Protein AF-A0A418SLE8-F1 (afdb_monomer)

Mean predicted aligned error: 13.44 Å

Foldseek 3Di:
DDDDDPVRVDDDDPDDDDDPVNVVVVVVVVVVVVVVVVVVVVVVVVVVVVVVVVVVDDPPPPPPPDDDDD

Organism: NCBI:txid1537215

Solvent-accessible surface area (backbone atoms only — not comparable to full-atom values): 4577 Å² total; per-residue (Å²): 132,86,84,76,44,92,87,61,69,60,87,85,64,100,58,88,75,79,49,76,67,54,52,50,52,52,52,54,50,50,56,53,49,56,54,49,50,54,52,50,52,51,50,52,52,53,51,51,54,49,51,53,47,54,72,70,45,73,83,76,78,74,75,75,74,78,80,78,83,131

Radius of gyration: 30.83 Å; Cα contacts (8 Å, |Δi|>4): 2; chains: 1; bounding box: 68×52×69 Å

Secondary structure (DSSP, 8-state):
-PPP-TTTSS---SSPPPPHHHHHHHHHHHHHHHHHHHHHHHHHHHHHHHHHHHHHS-------PPPPP-

Structure (mmCIF, N/CA/C/O backbone):
data_AF-A0A418SLE8-F1
#
_entry.id   AF-A0A418SLE8-F1
#
loop_
_atom_site.group_PDB
_atom_site.id
_atom_site.type_symbol
_atom_site.label_atom_id
_atom_site.label_alt_id
_atom_site.label_comp_id
_atom_site.label_asym_id
_atom_site.label_entity_id
_atom_site.label_seq_id
_atom_site.pdbx_PDB_ins_code
_atom_site.Cartn_x
_atom_site.Cartn_y
_atom_site.Cartn_z
_atom_site.occ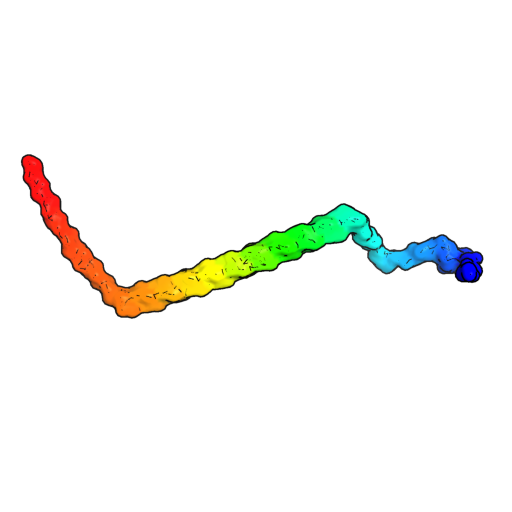upancy
_atom_site.B_iso_or_equiv
_atom_site.auth_seq_id
_atom_site.auth_comp_id
_atom_site.auth_asym_id
_atom_site.auth_atom_id
_atom_site.pdbx_PDB_model_num
ATOM 1 N N . MET A 1 1 ? -32.028 -17.141 25.063 1.00 59.75 1 MET A N 1
ATOM 2 C CA . MET A 1 1 ? -31.243 -16.327 26.018 1.00 59.75 1 MET A CA 1
ATOM 3 C C . MET A 1 1 ? -30.239 -17.248 26.684 1.00 59.75 1 MET A C 1
ATOM 5 O O . MET A 1 1 ? -30.667 -18.222 27.287 1.00 59.75 1 MET A O 1
ATOM 9 N N . ALA A 1 2 ? -28.936 -17.037 26.493 1.00 77.69 2 ALA A N 1
ATOM 10 C CA . ALA A 1 2 ? -27.931 -17.900 27.115 1.00 77.69 2 ALA A CA 1
ATOM 11 C C . ALA A 1 2 ? -27.920 -17.676 28.636 1.00 77.69 2 ALA A C 1
ATOM 13 O O . ALA A 1 2 ? -27.899 -16.534 29.092 1.00 77.69 2 ALA A O 1
ATOM 14 N N . THR A 1 3 ? -27.947 -18.754 29.417 1.00 82.75 3 THR A N 1
ATOM 15 C CA . THR A 1 3 ? -27.839 -18.696 30.878 1.00 82.75 3 THR A CA 1
ATOM 16 C C . THR A 1 3 ? -26.410 -18.322 31.271 1.00 82.75 3 THR A C 1
ATOM 18 O O . THR A 1 3 ? -25.469 -19.060 30.972 1.00 82.75 3 THR A O 1
ATOM 21 N N . LEU A 1 4 ? -26.237 -17.171 31.925 1.00 83.00 4 LEU A N 1
ATOM 22 C CA . LEU A 1 4 ? -24.937 -16.697 32.399 1.00 83.00 4 LEU A CA 1
ATOM 23 C C . LEU A 1 4 ? -24.573 -17.407 33.709 1.00 83.00 4 LEU A C 1
ATOM 25 O O . LEU A 1 4 ? -25.304 -17.328 34.694 1.00 83.00 4 LEU A O 1
ATOM 29 N N . THR A 1 5 ? -23.437 -18.099 33.725 1.00 85.44 5 THR A N 1
ATOM 30 C CA . THR A 1 5 ? -22.851 -18.720 34.924 1.00 85.44 5 THR A CA 1
ATOM 31 C C . THR A 1 5 ? -21.588 -17.962 35.329 1.00 85.44 5 THR A C 1
ATOM 33 O O . THR A 1 5 ? -21.017 -17.235 34.516 1.00 85.44 5 THR A O 1
ATOM 36 N N . LYS A 1 6 ? -21.107 -18.137 36.570 1.00 81.50 6 LYS A N 1
ATOM 37 C CA . LYS A 1 6 ? -19.886 -17.467 37.076 1.00 81.50 6 LYS A CA 1
ATOM 38 C C . LYS A 1 6 ? -18.671 -17.657 36.153 1.00 81.50 6 LYS A C 1
ATOM 40 O O . LY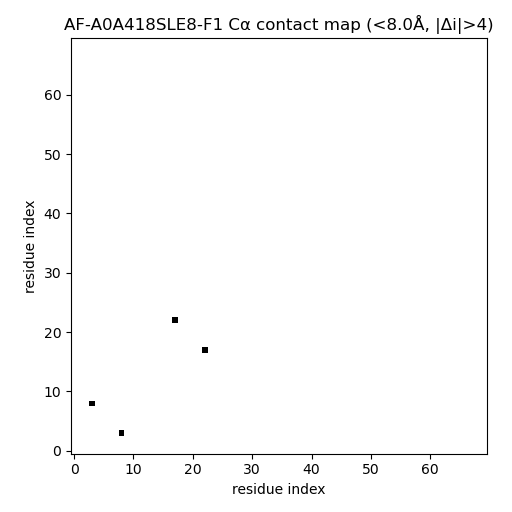S A 1 6 ? -17.839 -16.765 36.047 1.00 81.50 6 LYS A O 1
ATOM 45 N N . ASN A 1 7 ? -18.626 -18.782 35.441 1.00 79.44 7 ASN A N 1
ATOM 46 C CA . ASN A 1 7 ? -17.539 -19.147 34.535 1.00 79.44 7 ASN A CA 1
ATOM 47 C C . ASN A 1 7 ? -17.673 -18.528 33.130 1.00 79.44 7 ASN A C 1
ATOM 49 O O . ASN A 1 7 ? -16.709 -18.537 32.377 1.00 79.44 7 ASN A O 1
ATOM 53 N N . ASN A 1 8 ? -18.850 -18.012 32.760 1.00 79.31 8 ASN A N 1
ATOM 54 C CA . ASN A 1 8 ? -19.147 -17.442 31.436 1.00 79.31 8 ASN A CA 1
ATOM 55 C C . ASN A 1 8 ? -19.602 -15.971 31.524 1.00 79.31 8 ASN A C 1
ATOM 57 O O . ASN A 1 8 ? -20.145 -15.410 30.575 1.00 79.31 8 ASN A O 1
ATOM 61 N N . LEU A 1 9 ? -19.436 -15.342 32.691 1.00 81.62 9 LEU A N 1
ATOM 62 C CA . LEU A 1 9 ? -19.852 -13.957 32.906 1.00 81.62 9 LEU A CA 1
ATOM 63 C C . LEU A 1 9 ? -18.905 -12.967 32.214 1.00 81.62 9 LEU A C 1
ATOM 65 O O . LEU A 1 9 ? -19.335 -11.911 31.757 1.00 81.62 9 LEU A O 1
ATOM 69 N N . PHE A 1 10 ? -17.628 -13.335 32.096 1.00 81.25 10 PHE A N 1
ATOM 70 C CA . PHE A 1 10 ? -16.616 -12.558 31.396 1.00 81.25 10 PHE A CA 1
ATOM 71 C C . PHE A 1 10 ? -16.145 -13.300 30.157 1.00 81.25 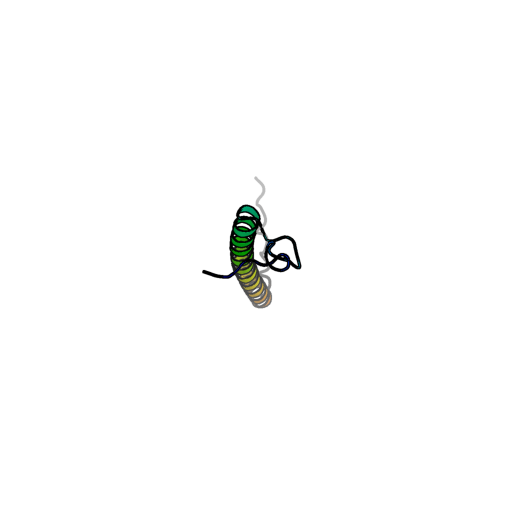10 PHE A C 1
ATOM 73 O O . PHE A 1 10 ? -15.929 -14.512 30.171 1.00 81.25 10 PHE A O 1
ATOM 80 N N . LYS A 1 11 ? -15.958 -12.548 29.074 1.00 79.06 11 LYS A N 1
ATOM 81 C CA . LYS A 1 11 ? -15.349 -13.076 27.862 1.00 79.06 11 LYS A CA 1
ATOM 82 C C . LYS A 1 11 ? -13.863 -13.301 28.144 1.00 79.06 11 LYS A C 1
ATOM 84 O O . LYS A 1 11 ? -13.128 -12.337 28.350 1.00 79.06 11 LYS A O 1
ATOM 89 N N . ALA A 1 12 ? -13.436 -14.558 28.176 1.00 80.00 12 ALA A N 1
ATOM 90 C CA . ALA A 1 12 ? -12.018 -14.877 28.159 1.00 80.00 12 ALA A CA 1
ATOM 91 C C . ALA A 1 12 ? -11.458 -14.513 26.777 1.00 80.00 12 ALA A C 1
ATOM 93 O O . ALA A 1 12 ? -12.017 -14.912 25.754 1.00 80.00 12 ALA A O 1
ATOM 94 N N . TYR A 1 13 ? -10.389 -13.723 26.760 1.00 77.38 13 TYR A N 1
ATOM 95 C CA . TYR A 1 13 ? -9.620 -13.434 25.557 1.00 77.38 13 TYR A CA 1
ATOM 96 C C . TYR A 1 13 ? -8.195 -13.933 25.781 1.00 77.38 13 TYR A C 1
ATOM 98 O O . TYR A 1 13 ? -7.553 -13.511 26.741 1.00 77.38 13 TYR A O 1
ATOM 106 N N . ASP A 1 14 ? -7.698 -14.790 24.890 1.00 78.12 14 ASP A N 1
ATOM 107 C CA . ASP A 1 14 ? -6.320 -15.302 24.951 1.00 78.12 14 ASP A CA 1
ATOM 108 C C . ASP A 1 14 ? -5.283 -14.193 24.692 1.00 78.12 14 ASP A C 1
ATOM 110 O O . ASP A 1 14 ? -4.153 -14.240 25.173 1.00 78.12 14 ASP A O 1
ATOM 114 N N . SER A 1 15 ? -5.683 -13.150 23.959 1.00 80.88 15 SER A N 1
ATOM 115 C CA . SER A 1 15 ? -4.891 -11.952 23.677 1.00 80.88 15 SER A CA 1
ATOM 116 C C . SER A 1 15 ? -5.765 -10.703 23.725 1.00 80.88 15 SER A C 1
ATOM 118 O O . SER A 1 15 ? -6.966 -10.774 23.461 1.00 80.88 15 SER A O 1
ATOM 120 N N . LYS A 1 16 ? -5.168 -9.535 23.996 1.00 82.38 16 LYS A N 1
ATOM 121 C CA . LYS A 1 16 ? -5.903 -8.261 23.988 1.00 82.38 16 LYS A CA 1
ATOM 122 C C . LYS A 1 16 ? -6.614 -8.078 22.635 1.00 82.38 16 LYS A C 1
ATOM 124 O O . LYS A 1 16 ? -5.936 -8.106 21.608 1.00 82.38 16 LYS A O 1
ATOM 129 N N . PRO A 1 17 ? -7.952 -7.940 22.610 1.00 83.69 17 PRO A N 1
ATOM 130 C CA . PRO A 1 17 ? -8.680 -7.791 21.359 1.00 83.69 17 PRO A CA 1
ATOM 131 C C . PRO A 1 17 ? -8.315 -6.459 20.700 1.00 83.69 17 PRO A C 1
ATOM 133 O O . PRO A 1 17 ? -8.271 -5.434 21.378 1.00 83.69 17 PRO A O 1
ATOM 136 N N . GLU A 1 18 ? -8.092 -6.477 19.381 1.00 86.50 18 GLU A N 1
ATOM 137 C CA . GLU A 1 18 ? -7.804 -5.253 18.628 1.00 86.50 18 GLU A CA 1
ATOM 138 C C . GLU A 1 18 ? -8.938 -4.236 18.809 1.00 86.50 18 GLU A C 1
ATOM 140 O O . GLU A 1 18 ? -10.122 -4.528 18.575 1.00 86.50 18 GLU A O 1
ATOM 145 N N . THR A 1 19 ? -8.557 -3.016 19.172 1.00 91.75 19 THR A N 1
ATOM 146 C CA . THR A 1 19 ? -9.448 -1.859 19.190 1.00 91.75 19 THR A CA 1
ATOM 147 C C . THR A 1 19 ? -9.916 -1.524 17.770 1.00 91.75 19 THR A C 1
ATOM 149 O O . THR A 1 19 ? -9.298 -1.898 16.771 1.00 91.75 19 THR A O 1
ATOM 152 N N . ALA A 1 20 ? -11.019 -0.781 17.642 1.00 91.06 20 ALA A N 1
ATOM 153 C CA . ALA A 1 20 ? -11.494 -0.333 16.329 1.00 91.06 20 ALA A CA 1
ATOM 154 C C . ALA A 1 20 ? -10.429 0.484 15.566 1.00 91.06 20 ALA A C 1
ATOM 156 O O . ALA A 1 20 ? -10.307 0.347 14.351 1.00 91.06 20 ALA A O 1
ATOM 157 N N . MET A 1 21 ? -9.620 1.269 16.284 1.00 93.12 21 MET A N 1
ATOM 158 C CA . MET A 1 21 ? -8.525 2.065 15.723 1.00 93.12 21 MET A CA 1
ATOM 159 C C . MET A 1 21 ? -7.370 1.201 15.199 1.00 93.12 21 MET A C 1
ATOM 161 O O . MET A 1 21 ? -6.812 1.476 14.138 1.00 93.12 21 MET A O 1
ATOM 165 N N . GLU A 1 22 ? -7.007 0.134 15.908 1.00 92.62 22 GLU A N 1
ATOM 166 C CA . GLU A 1 22 ? -5.972 -0.799 15.442 1.00 92.62 22 GLU A CA 1
ATOM 167 C C . GLU A 1 22 ? -6.420 -1.523 14.171 1.00 92.62 22 GLU A C 1
ATOM 169 O O . GLU A 1 22 ? -5.642 -1.662 13.225 1.00 92.62 22 GLU A O 1
ATOM 174 N N . LYS A 1 23 ? -7.705 -1.889 14.090 1.00 93.12 23 LYS A N 1
ATOM 175 C CA . LYS A 1 23 ? -8.282 -2.510 12.890 1.00 93.12 23 LYS A CA 1
ATOM 176 C C . LYS A 1 23 ? -8.197 -1.593 11.675 1.00 93.12 23 LYS A C 1
ATOM 178 O O . LYS A 1 23 ? -7.774 -2.042 10.611 1.00 93.12 23 LYS A O 1
ATOM 183 N N . THR A 1 24 ? -8.575 -0.322 11.814 1.00 94.31 24 THR A N 1
ATOM 184 C CA . THR A 1 24 ? -8.490 0.638 10.703 1.00 94.31 24 THR A CA 1
ATOM 185 C C . THR A 1 24 ? -7.039 0.901 10.312 1.00 94.31 24 THR A C 1
ATOM 187 O O . THR A 1 24 ? -6.717 0.871 9.126 1.00 94.31 24 THR A O 1
ATOM 190 N N . THR A 1 25 ? -6.141 1.046 11.290 1.00 95.44 25 THR A N 1
ATOM 191 C CA . THR A 1 25 ? -4.698 1.215 11.051 1.00 95.44 25 THR A CA 1
ATOM 192 C C . THR A 1 25 ? -4.117 0.034 10.273 1.00 95.44 25 THR A C 1
ATOM 194 O O . THR A 1 25 ? -3.373 0.228 9.313 1.00 95.44 25 THR A O 1
ATOM 197 N N . ARG A 1 26 ? -4.503 -1.199 10.627 1.00 94.56 26 ARG A N 1
ATOM 198 C CA . ARG A 1 26 ? -4.091 -2.423 9.926 1.00 94.56 26 ARG A CA 1
ATOM 199 C C . ARG A 1 26 ? -4.558 -2.437 8.473 1.00 94.56 26 ARG A C 1
ATOM 201 O O . ARG A 1 26 ? -3.780 -2.806 7.599 1.00 94.56 26 ARG A O 1
ATOM 208 N N . VAL A 1 27 ? -5.801 -2.039 8.206 1.00 95.69 27 VAL A N 1
ATOM 209 C CA . VAL A 1 27 ? -6.342 -1.981 6.837 1.00 95.69 27 VAL A CA 1
ATOM 210 C C . VAL A 1 27 ? -5.610 -0.930 6.008 1.00 95.69 27 VAL A C 1
ATOM 212 O O . VAL A 1 27 ? -5.126 -1.245 4.925 1.00 95.69 27 VAL A O 1
ATOM 215 N N . VAL A 1 28 ? -5.458 0.286 6.535 1.00 96.25 28 VAL A N 1
ATOM 216 C CA . VAL A 1 28 ? -4.759 1.374 5.834 1.00 96.25 28 VAL A CA 1
ATOM 217 C C . VAL A 1 28 ? -3.311 0.991 5.533 1.00 96.25 28 VAL A C 1
ATOM 219 O O . VAL A 1 28 ? -2.845 1.188 4.413 1.00 96.25 28 VAL A O 1
ATOM 222 N N . LYS A 1 29 ? -2.606 0.390 6.498 1.00 96.44 29 LYS A N 1
ATOM 223 C CA . LYS A 1 29 ? -1.227 -0.068 6.303 1.00 96.44 29 LYS A CA 1
ATOM 224 C C . LYS A 1 29 ? -1.121 -1.084 5.162 1.00 96.44 29 LYS A C 1
ATOM 226 O O . LYS A 1 29 ? -0.278 -0.905 4.289 1.00 96.44 29 LYS A O 1
ATOM 231 N N . LYS A 1 30 ? -2.017 -2.076 5.119 1.00 96.19 30 LYS A N 1
ATOM 232 C CA . LYS A 1 30 ? -2.061 -3.065 4.029 1.00 96.19 30 LYS A CA 1
ATOM 233 C C . LYS A 1 30 ? -2.274 -2.416 2.664 1.00 96.19 30 LYS A C 1
ATOM 235 O O . LYS A 1 30 ? -1.543 -2.725 1.733 1.00 96.19 30 LYS A O 1
ATOM 240 N N . MET A 1 31 ? -3.210 -1.471 2.557 1.00 96.50 31 MET A N 1
ATOM 241 C CA . MET A 1 31 ? -3.457 -0.757 1.297 1.00 96.50 31 MET A CA 1
ATOM 242 C C . MET A 1 31 ? -2.199 -0.035 0.793 1.00 96.50 31 MET A C 1
ATOM 244 O O . MET A 1 31 ? -1.858 -0.107 -0.386 1.00 96.50 31 MET A O 1
ATOM 248 N N . VAL A 1 32 ? -1.477 0.636 1.695 1.00 97.00 32 VAL A N 1
ATOM 249 C CA . VAL A 1 32 ? -0.244 1.359 1.351 1.00 97.00 32 VAL A CA 1
ATOM 250 C C . VAL A 1 32 ? 0.875 0.403 0.933 1.00 97.00 32 VAL A C 1
ATOM 252 O O . VAL A 1 32 ? 1.602 0.696 -0.020 1.00 97.00 32 VAL A O 1
ATOM 255 N N . GLU A 1 33 ? 1.023 -0.724 1.629 1.00 96.56 33 GLU A N 1
ATOM 256 C CA . GLU A 1 33 ? 2.015 -1.757 1.313 1.00 96.56 33 GLU A CA 1
ATOM 257 C C . GLU A 1 33 ? 1.755 -2.373 -0.066 1.00 96.56 33 GLU A C 1
ATOM 259 O O . GLU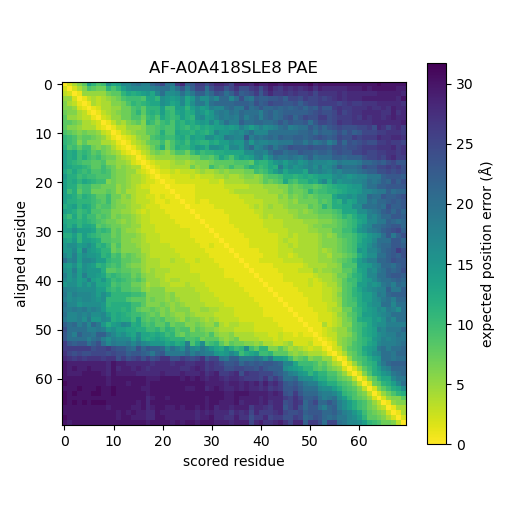 A 1 33 ? 2.656 -2.382 -0.904 1.00 96.56 33 GLU A O 1
ATOM 264 N N . GLU A 1 34 ? 0.513 -2.763 -0.361 1.00 96.19 34 GLU A N 1
ATOM 265 C CA . GLU A 1 34 ? 0.119 -3.310 -1.667 1.00 96.19 34 GLU A CA 1
ATOM 266 C C . GLU A 1 34 ? 0.422 -2.337 -2.820 1.00 96.19 34 GLU A C 1
ATOM 268 O O . GLU A 1 34 ? 0.934 -2.722 -3.877 1.00 96.19 34 GLU A O 1
ATOM 273 N N . ASP A 1 35 ? 0.146 -1.046 -2.635 1.00 94.75 35 ASP A N 1
ATOM 274 C CA . ASP A 1 35 ? 0.438 -0.038 -3.653 1.00 94.75 35 ASP A CA 1
ATOM 275 C C . ASP A 1 35 ? 1.939 0.252 -3.787 1.00 94.75 35 ASP A C 1
ATOM 277 O O . ASP A 1 35 ? 2.432 0.535 -4.888 1.00 94.75 35 ASP A O 1
ATOM 281 N N . ALA A 1 36 ? 2.698 0.164 -2.693 1.00 96.44 36 ALA A N 1
ATOM 282 C CA . ALA A 1 36 ? 4.153 0.239 -2.734 1.00 96.44 36 ALA A CA 1
ATOM 283 C C . ALA A 1 36 ? 4.758 -0.953 -3.490 1.00 96.44 36 ALA A C 1
ATOM 285 O O . ALA A 1 36 ? 5.629 -0.753 -4.341 1.00 96.44 36 ALA A O 1
ATOM 286 N N . GLU A 1 37 ? 4.258 -2.166 -3.264 1.00 95.25 37 GLU A N 1
ATOM 287 C CA . GLU A 1 37 ? 4.684 -3.375 -3.969 1.00 95.25 37 GLU A CA 1
ATOM 288 C C . GLU A 1 37 ? 4.448 -3.268 -5.479 1.00 95.25 37 GLU A C 1
ATOM 290 O O . GLU A 1 37 ? 5.376 -3.489 -6.264 1.00 95.25 37 GLU A O 1
ATOM 295 N N . LYS A 1 38 ? 3.260 -2.820 -5.908 1.00 95.88 38 LYS A N 1
ATOM 296 C CA . LYS A 1 38 ? 2.956 -2.578 -7.333 1.00 95.88 38 LYS A CA 1
ATOM 297 C C . LYS A 1 38 ? 3.943 -1.591 -7.967 1.00 95.88 38 LYS A C 1
ATOM 299 O O . LYS A 1 38 ? 4.448 -1.824 -9.073 1.00 95.88 38 LYS A O 1
ATOM 304 N N . ARG A 1 39 ? 4.257 -0.487 -7.274 1.00 96.12 39 ARG A N 1
ATOM 305 C CA . ARG A 1 39 ? 5.231 0.517 -7.747 1.00 96.12 39 ARG A CA 1
ATOM 306 C C . ARG A 1 39 ? 6.647 -0.049 -7.831 1.00 96.12 39 ARG A C 1
ATOM 308 O O . ARG A 1 39 ? 7.345 0.200 -8.821 1.00 96.12 39 ARG A O 1
ATOM 315 N N . ASN A 1 40 ? 7.059 -0.827 -6.837 1.00 95.56 40 ASN A N 1
ATOM 316 C CA . ASN A 1 40 ? 8.377 -1.455 -6.794 1.00 95.56 40 ASN A CA 1
ATOM 317 C C . ASN A 1 40 ? 8.532 -2.498 -7.906 1.00 95.56 40 ASN A C 1
ATOM 319 O O . ASN A 1 40 ? 9.546 -2.496 -8.611 1.00 95.56 40 ASN A O 1
ATOM 323 N N . ALA A 1 41 ? 7.509 -3.321 -8.145 1.00 96.19 41 ALA A N 1
ATOM 324 C CA . ALA A 1 41 ? 7.482 -4.291 -9.236 1.00 96.19 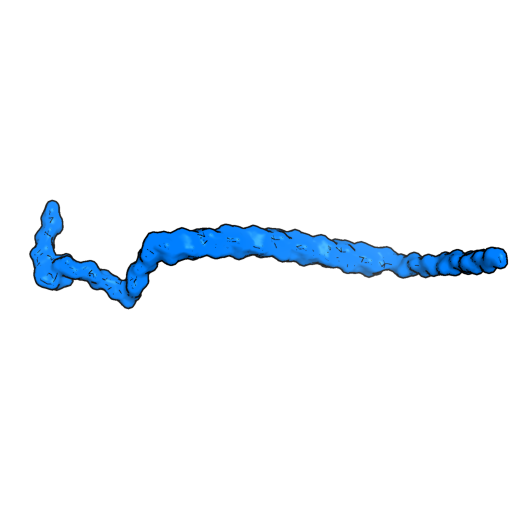41 ALA A CA 1
ATOM 325 C C . ALA A 1 41 ? 7.598 -3.604 -10.608 1.00 96.19 41 ALA A C 1
ATOM 327 O O . ALA A 1 41 ? 8.440 -3.982 -11.429 1.00 96.19 41 ALA A O 1
ATOM 328 N N . LYS A 1 42 ? 6.824 -2.533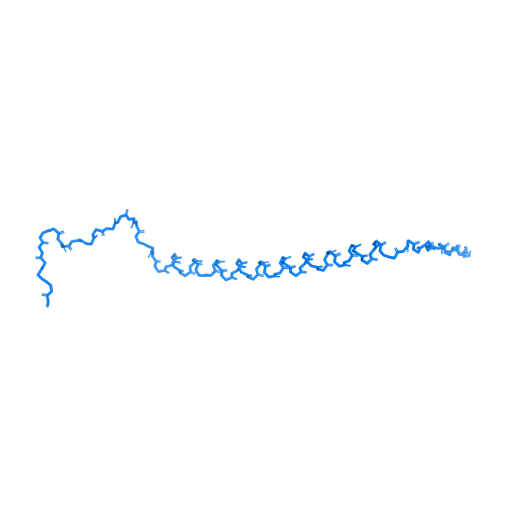 -10.842 1.00 97.06 42 LYS A N 1
ATOM 329 C CA . LYS A 1 42 ? 6.901 -1.740 -12.081 1.00 97.06 42 LYS A CA 1
ATOM 330 C C . LYS A 1 42 ? 8.294 -1.147 -12.287 1.00 97.06 42 LYS A C 1
ATOM 332 O O . LYS A 1 42 ? 8.855 -1.276 -13.375 1.00 97.06 42 LYS A O 1
ATOM 337 N N . THR A 1 43 ? 8.851 -0.519 -11.255 1.00 96.50 43 THR A N 1
ATOM 338 C CA . THR A 1 43 ? 10.186 0.095 -11.307 1.00 96.50 43 THR A CA 1
ATOM 339 C C . THR A 1 43 ? 11.260 -0.948 -11.599 1.00 96.50 43 THR A C 1
ATOM 341 O O . THR A 1 43 ? 12.103 -0.738 -12.469 1.00 96.50 43 THR A O 1
ATOM 344 N N . SER A 1 44 ? 11.185 -2.106 -10.943 1.00 95.50 44 SER A N 1
ATOM 345 C CA . SER A 1 44 ? 12.118 -3.217 -11.150 1.00 95.50 44 SER A CA 1
ATOM 346 C C . SER A 1 44 ? 12.053 -3.745 -12.583 1.00 95.50 44 SER A C 1
ATOM 348 O O . SER A 1 44 ? 13.091 -3.944 -13.211 1.00 95.50 44 SER A O 1
ATOM 350 N N . ARG A 1 45 ? 10.844 -3.896 -13.144 1.00 95.69 45 ARG A N 1
ATOM 351 C CA . ARG A 1 45 ? 10.647 -4.299 -14.544 1.00 95.69 45 ARG A CA 1
ATOM 352 C C . ARG A 1 45 ? 11.250 -3.291 -15.523 1.00 95.69 45 ARG A C 1
ATOM 354 O O . ARG A 1 45 ? 11.976 -3.683 -16.429 1.00 95.69 45 ARG A O 1
ATOM 361 N N . LEU A 1 46 ? 10.977 -1.998 -15.337 1.00 95.94 46 LEU A N 1
ATOM 362 C CA . LEU A 1 46 ? 11.513 -0.945 -16.209 1.00 95.94 46 LEU A CA 1
ATOM 363 C C . LEU A 1 46 ? 13.038 -0.848 -16.123 1.00 95.94 46 LEU A C 1
ATOM 365 O O . LEU A 1 46 ? 13.697 -0.636 -17.139 1.00 95.94 46 LEU A O 1
ATOM 369 N N . ARG A 1 47 ? 13.606 -1.036 -14.928 1.00 94.94 47 ARG A N 1
ATOM 370 C CA . ARG A 1 47 ? 15.056 -1.050 -14.730 1.00 94.94 47 ARG A CA 1
ATOM 371 C C . ARG A 1 47 ? 15.711 -2.218 -15.465 1.00 94.94 47 ARG A C 1
ATOM 373 O O . ARG A 1 47 ? 16.703 -1.993 -16.145 1.00 94.94 47 ARG A O 1
ATOM 380 N N . LYS A 1 48 ? 15.138 -3.424 -15.383 1.00 93.88 48 LYS A N 1
ATOM 381 C CA . LYS A 1 48 ? 15.614 -4.594 -16.144 1.00 93.88 48 LYS A CA 1
ATOM 382 C C . LYS A 1 48 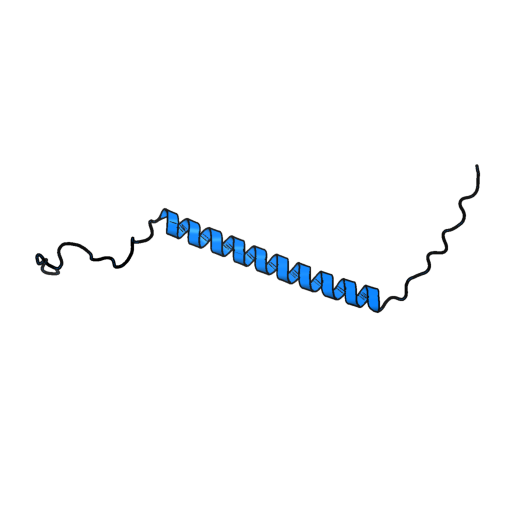? 15.578 -4.340 -17.652 1.00 93.88 48 LYS A C 1
ATOM 384 O O . LYS A 1 48 ? 16.609 -4.451 -18.300 1.00 93.88 48 LYS A O 1
ATOM 389 N N . ALA A 1 49 ? 14.445 -3.868 -18.173 1.00 92.69 49 ALA A N 1
ATOM 390 C CA . ALA A 1 49 ? 14.305 -3.545 -19.595 1.00 92.69 49 ALA A CA 1
ATOM 391 C C . ALA A 1 49 ? 15.303 -2.467 -20.062 1.00 92.69 49 ALA A C 1
ATOM 393 O O . ALA A 1 49 ? 15.819 -2.521 -21.177 1.00 92.69 49 ALA A O 1
ATOM 394 N N . ARG A 1 50 ? 15.604 -1.477 -19.209 1.00 92.75 50 ARG A N 1
ATOM 395 C CA . ARG A 1 50 ? 16.628 -0.468 -19.505 1.00 92.75 50 ARG A CA 1
ATOM 396 C C . ARG A 1 50 ? 18.025 -1.083 -19.588 1.00 92.75 50 ARG A C 1
ATOM 398 O O . ARG A 1 50 ? 18.738 -0.771 -20.533 1.00 92.75 50 ARG A O 1
ATOM 405 N N . LEU A 1 51 ? 18.387 -1.952 -18.646 1.00 89.88 51 LEU A N 1
ATOM 406 C CA . LEU A 1 51 ? 19.684 -2.634 -18.641 1.00 89.88 51 LEU A CA 1
ATOM 407 C C . LEU A 1 51 ? 19.851 -3.549 -19.860 1.00 89.88 51 LEU A C 1
ATOM 409 O O . LEU A 1 51 ? 20.901 -3.532 -20.490 1.00 89.88 51 LEU A O 1
ATOM 413 N N . GLU A 1 52 ? 18.811 -4.293 -20.240 1.00 88.69 52 GLU A N 1
ATOM 414 C CA . GLU A 1 52 ? 18.812 -5.126 -21.452 1.00 88.69 52 GLU A CA 1
ATOM 415 C C . GLU A 1 52 ? 18.992 -4.284 -22.720 1.00 88.69 52 GLU A C 1
ATOM 417 O O . GLU A 1 52 ? 19.769 -4.639 -23.610 1.00 88.69 52 GLU A O 1
ATOM 422 N N . ARG A 1 53 ? 18.319 -3.128 -22.791 1.00 86.06 53 ARG A N 1
ATOM 423 C CA . ARG A 1 53 ? 18.492 -2.180 -23.894 1.00 86.06 53 ARG A CA 1
ATOM 424 C C . ARG A 1 53 ? 19.909 -1.617 -23.932 1.00 86.06 53 ARG A C 1
ATOM 426 O O . ARG A 1 53 ? 20.486 -1.573 -25.009 1.00 86.06 53 ARG A O 1
ATOM 433 N N . GLU A 1 54 ? 20.452 -1.196 -22.792 1.00 83.25 54 GLU A N 1
ATOM 434 C CA . GLU A 1 54 ? 21.817 -0.668 -22.683 1.00 83.25 54 GLU A CA 1
ATOM 435 C C . GLU A 1 54 ? 22.863 -1.726 -23.064 1.00 83.25 54 GLU A C 1
ATOM 437 O O . GLU A 1 54 ? 23.810 -1.396 -23.769 1.00 83.25 54 GLU A O 1
ATOM 442 N N . ALA A 1 55 ? 22.657 -2.994 -22.694 1.00 80.19 55 ALA A N 1
ATOM 443 C CA . ALA A 1 55 ? 23.509 -4.107 -23.115 1.00 80.19 55 ALA A CA 1
ATOM 444 C C . ALA A 1 55 ? 23.397 -4.409 -24.622 1.00 80.19 55 ALA A C 1
ATOM 446 O O . ALA A 1 55 ? 24.384 -4.779 -25.253 1.00 80.19 55 ALA A O 1
ATOM 447 N N . SER A 1 56 ? 22.207 -4.236 -25.209 1.00 74.00 56 SER A N 1
ATOM 448 C CA . SER A 1 56 ? 21.956 -4.490 -26.637 1.00 74.00 56 SER A CA 1
ATOM 449 C C . SER A 1 56 ? 22.405 -3.338 -27.541 1.00 74.00 56 SER A C 1
ATOM 451 O O . SER A 1 56 ? 22.697 -3.540 -28.718 1.00 74.00 56 SER A O 1
ATOM 453 N N . THR A 1 57 ? 22.460 -2.109 -27.025 1.00 70.31 57 THR A N 1
ATOM 454 C CA . THR A 1 57 ? 23.004 -0.964 -27.757 1.00 70.31 57 THR A CA 1
ATOM 455 C C . THR A 1 57 ? 24.495 -0.833 -27.485 1.00 70.31 57 THR A C 1
ATOM 457 O O . THR A 1 57 ? 24.884 -0.421 -26.397 1.00 70.31 57 THR A O 1
ATOM 460 N N . ALA A 1 58 ? 25.332 -1.104 -28.493 1.00 61.44 58 ALA A N 1
ATOM 461 C CA . ALA A 1 58 ? 26.749 -0.750 -28.438 1.00 61.44 58 ALA A CA 1
ATOM 462 C C . ALA A 1 58 ? 26.909 0.727 -28.017 1.00 61.44 58 ALA A C 1
ATOM 464 O O . ALA A 1 58 ? 26.104 1.565 -28.454 1.00 61.44 58 ALA A O 1
ATOM 465 N N . PRO A 1 59 ? 27.910 1.072 -27.183 1.00 60.97 59 PRO A N 1
ATOM 466 C CA . PRO A 1 59 ? 28.131 2.450 -26.776 1.00 60.97 59 PRO A CA 1
ATOM 467 C C . PRO A 1 59 ? 28.334 3.283 -28.038 1.00 60.97 59 PRO A C 1
ATOM 469 O O . PRO A 1 59 ? 29.338 3.146 -28.735 1.00 60.97 59 PRO A O 1
ATOM 472 N N . LYS A 1 60 ? 27.358 4.140 -28.358 1.00 61.06 60 LYS A N 1
ATOM 473 C CA . LYS A 1 60 ? 27.551 5.166 -29.377 1.00 61.06 60 LYS A CA 1
ATOM 474 C C . LYS A 1 60 ? 28.651 6.063 -28.838 1.00 61.06 60 LYS A C 1
ATOM 476 O O . LYS A 1 60 ? 28.408 6.856 -27.929 1.00 61.06 60 LYS A O 1
ATOM 481 N N . THR A 1 61 ? 29.858 5.895 -29.366 1.00 56.28 61 THR A N 1
ATOM 482 C CA . THR A 1 61 ? 30.949 6.846 -29.221 1.00 56.28 61 THR A CA 1
ATOM 483 C C . THR A 1 61 ? 30.422 8.166 -29.763 1.00 56.28 61 THR A C 1
ATOM 485 O O . THR A 1 61 ? 30.378 8.410 -30.964 1.00 56.28 61 THR A O 1
ATOM 488 N N . THR A 1 62 ? 29.898 9.011 -28.878 1.00 56.31 62 THR A N 1
ATOM 489 C CA . THR A 1 62 ? 29.578 10.379 -29.249 1.00 56.31 62 THR A CA 1
ATOM 490 C C . THR A 1 62 ? 30.925 11.044 -29.464 1.00 56.31 62 THR A C 1
ATOM 492 O O . THR A 1 62 ? 31.629 11.404 -28.521 1.00 56.31 62 THR A O 1
ATOM 495 N N . THR A 1 63 ? 31.341 11.132 -30.726 1.00 56.75 63 THR A N 1
ATOM 496 C CA . THR A 1 63 ? 32.415 12.017 -31.157 1.00 56.75 63 THR A CA 1
ATOM 497 C C . THR A 1 63 ? 32.025 13.400 -30.654 1.00 56.75 63 THR A C 1
ATOM 499 O O . THR A 1 63 ? 31.125 14.041 -31.196 1.00 56.75 63 THR A O 1
ATOM 502 N N . LYS A 1 64 ? 32.625 13.822 -29.533 1.00 61.09 64 LYS A N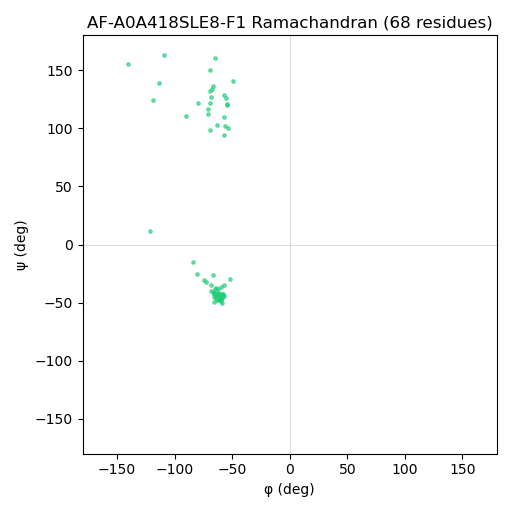 1
ATOM 503 C CA . LYS A 1 64 ? 32.479 15.174 -28.997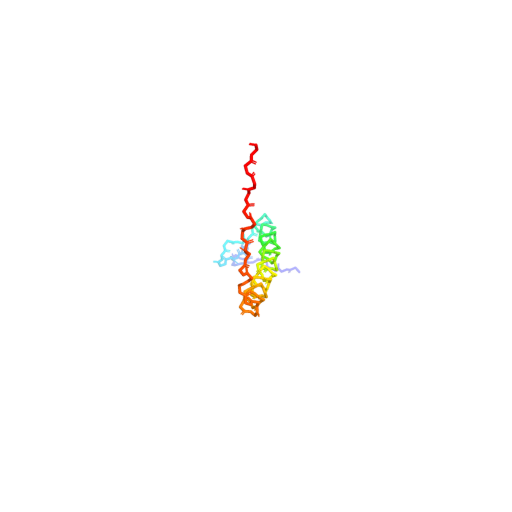 1.00 61.09 64 LYS A CA 1
ATOM 504 C C . LYS A 1 64 ? 32.911 16.120 -30.112 1.00 61.09 64 LYS A C 1
ATOM 506 O O . LYS A 1 64 ? 34.103 16.264 -30.362 1.00 61.09 64 LYS A O 1
ATOM 511 N N . GLY A 1 65 ? 31.942 16.721 -30.800 1.00 60.12 65 GLY A N 1
ATOM 512 C CA . GLY A 1 65 ? 32.205 17.757 -31.788 1.00 60.12 65 GLY A CA 1
ATOM 513 C C . GLY A 1 65 ? 33.038 18.850 -31.127 1.00 60.12 65 GLY A C 1
ATOM 514 O O . GLY A 1 65 ? 32.634 19.403 -30.101 1.00 60.12 65 GLY A O 1
ATOM 515 N N . ALA A 1 66 ? 34.231 19.095 -31.668 1.00 64.50 66 ALA A N 1
ATOM 516 C CA . ALA A 1 66 ? 35.141 20.112 -31.170 1.00 64.50 66 ALA A CA 1
ATOM 517 C C . ALA A 1 66 ? 34.423 21.471 -31.136 1.00 64.50 66 ALA A C 1
ATOM 519 O O . ALA A 1 66 ? 33.841 21.909 -32.130 1.00 64.50 66 ALA A O 1
ATOM 520 N N . ARG A 1 67 ? 34.436 22.130 -29.975 1.00 65.50 67 ARG A N 1
ATOM 521 C CA . ARG A 1 67 ? 33.902 23.488 -29.816 1.00 65.50 67 ARG A CA 1
ATOM 522 C C . ARG A 1 67 ? 34.821 24.452 -30.573 1.00 65.50 67 ARG A C 1
ATOM 524 O O . ARG A 1 67 ? 36.011 24.496 -30.273 1.00 65.50 67 ARG A O 1
ATOM 531 N N . LYS A 1 68 ? 34.288 25.209 -31.540 1.00 64.38 68 LYS A N 1
ATOM 532 C CA . LYS A 1 68 ? 35.037 26.293 -32.198 1.00 64.38 68 LYS A CA 1
ATOM 533 C C . LYS A 1 68 ? 35.303 27.426 -31.191 1.00 64.38 68 LYS A C 1
ATOM 535 O O . LYS A 1 68 ? 34.364 27.797 -30.481 1.00 64.38 68 LYS A O 1
ATOM 540 N N . PRO A 1 69 ? 36.533 27.966 -31.114 1.00 70.44 69 PRO A N 1
ATOM 541 C CA . PRO A 1 69 ? 36.810 29.158 -30.322 1.00 70.44 69 PRO A CA 1
ATOM 542 C C . PRO A 1 69 ? 36.155 30.393 -30.958 1.00 70.44 69 PRO A C 1
ATOM 544 O O . PRO A 1 69 ? 35.930 30.425 -32.170 1.00 70.44 69 PRO A O 1
ATOM 547 N N . ARG A 1 70 ? 35.795 31.347 -30.094 1.00 61.56 70 ARG A N 1
ATOM 548 C CA . ARG A 1 70 ? 35.093 32.597 -30.410 1.00 61.56 70 ARG A CA 1
ATOM 549 C C . ARG A 1 70 ? 36.032 33.652 -30.975 1.00 61.56 70 ARG A C 1
ATOM 551 O O . ARG A 1 70 ? 37.205 33.649 -30.545 1.00 61.56 70 ARG A O 1
#

pLDDT: mean 83.64, std 13.05, range [56.28, 97.06]

Sequence (70 aa):
MATLTKNNLFKAYDSKPETAMEKTTRVVKKMVEEDAEKRNAKTSRLRKARLEREASTAPKTTTKGARKPR